Protein AF-A0A968HP91-F1 (afdb_monomer_lite)

pLDDT: mean 82.96, std 10.17, range [41.47, 98.0]

Structure (mmCIF, N/CA/C/O backbone):
data_AF-A0A968HP91-F1
#
_entry.id   AF-A0A968HP91-F1
#
loop_
_atom_site.group_PDB
_atom_site.id
_atom_site.type_symbol
_atom_site.label_atom_id
_atom_site.label_alt_id
_atom_site.label_comp_id
_atom_site.label_asym_id
_atom_site.label_entity_id
_atom_site.label_seq_id
_atom_site.pdbx_PDB_ins_code
_atom_site.Cartn_x
_atom_site.Cartn_y
_atom_site.Cartn_z
_atom_site.occupancy
_atom_site.B_iso_or_equiv
_atom_site.auth_seq_id
_atom_site.auth_comp_id
_atom_site.auth_asym_id
_atom_site.auth_atom_id
_atom_site.pdbx_PDB_model_num
ATOM 1 N N . MET A 1 1 ? 18.450 -11.661 -7.433 1.00 59.97 1 MET A N 1
ATOM 2 C CA . MET A 1 1 ? 18.401 -10.220 -7.750 1.00 59.97 1 MET A CA 1
ATOM 3 C C . MET A 1 1 ? 19.167 -10.047 -9.050 1.00 59.97 1 MET A C 1
ATOM 5 O O . MET A 1 1 ? 20.185 -10.712 -9.185 1.00 59.97 1 MET A O 1
ATOM 9 N N . ASP A 1 2 ? 18.664 -9.287 -10.021 1.00 81.25 2 ASP A N 1
ATOM 10 C CA . ASP A 1 2 ? 19.381 -9.098 -11.290 1.00 81.25 2 ASP A CA 1
ATOM 11 C C . ASP A 1 2 ? 20.502 -8.066 -11.090 1.00 81.25 2 ASP A C 1
ATOM 13 O O . ASP A 1 2 ? 20.265 -6.859 -11.038 1.00 81.25 2 ASP A O 1
ATOM 17 N N . GLU A 1 3 ? 21.721 -8.564 -10.888 1.00 85.38 3 GLU A N 1
ATOM 18 C CA . GLU A 1 3 ? 22.902 -7.738 -10.622 1.00 85.38 3 GLU A CA 1
ATOM 19 C C . GLU A 1 3 ? 23.317 -6.902 -11.839 1.00 85.38 3 GLU A C 1
ATOM 21 O O . GLU A 1 3 ? 23.823 -5.791 -11.676 1.00 85.38 3 GLU A O 1
ATOM 26 N N . ALA A 1 4 ? 23.046 -7.387 -13.054 1.00 85.12 4 ALA A N 1
ATOM 27 C CA . ALA A 1 4 ? 23.326 -6.645 -14.277 1.00 85.12 4 ALA A CA 1
ATOM 28 C C . ALA A 1 4 ? 22.364 -5.459 -14.433 1.00 85.12 4 ALA A C 1
ATOM 30 O O . ALA A 1 4 ? 22.800 -4.355 -14.765 1.00 85.12 4 ALA A O 1
ATOM 31 N N . ALA A 1 5 ? 21.077 -5.654 -14.130 1.00 79.88 5 ALA A N 1
ATOM 32 C CA . ALA A 1 5 ? 20.093 -4.572 -14.134 1.00 79.88 5 ALA A CA 1
ATOM 33 C C . ALA A 1 5 ? 20.398 -3.501 -13.072 1.00 79.88 5 ALA A C 1
ATOM 35 O O . ALA A 1 5 ? 20.246 -2.311 -13.346 1.00 79.88 5 ALA A O 1
ATOM 36 N N . LEU A 1 6 ? 20.878 -3.904 -11.888 1.00 86.38 6 LEU A N 1
ATOM 37 C CA . LEU A 1 6 ? 21.292 -2.968 -10.838 1.00 86.38 6 LEU A CA 1
ATOM 38 C C . LEU A 1 6 ? 22.490 -2.111 -11.270 1.00 86.38 6 LEU A C 1
ATOM 40 O O . LEU A 1 6 ? 22.466 -0.898 -11.085 1.00 86.38 6 LEU A O 1
ATOM 44 N N . ALA A 1 7 ? 23.520 -2.726 -11.855 1.00 86.81 7 ALA A N 1
ATOM 45 C CA . ALA A 1 7 ? 24.721 -2.015 -12.296 1.00 86.81 7 ALA A CA 1
ATOM 46 C C . ALA A 1 7 ? 24.463 -1.061 -13.478 1.00 86.81 7 ALA A C 1
ATOM 48 O O . ALA A 1 7 ? 25.190 -0.084 -13.650 1.00 86.81 7 ALA A O 1
ATOM 49 N N . ALA A 1 8 ? 23.444 -1.345 -14.293 1.00 87.56 8 ALA A N 1
ATOM 50 C CA . ALA A 1 8 ? 23.081 -0.545 -15.460 1.00 87.56 8 ALA A CA 1
ATOM 51 C C . ALA A 1 8 ? 22.073 0.581 -15.163 1.00 87.56 8 ALA A C 1
ATOM 53 O O . ALA A 1 8 ? 21.848 1.437 -16.021 1.00 87.56 8 ALA A O 1
ATOM 54 N N . ALA A 1 9 ? 21.439 0.586 -13.988 1.00 87.75 9 ALA A N 1
ATOM 55 C CA . ALA A 1 9 ? 20.436 1.584 -13.644 1.00 87.75 9 ALA A CA 1
ATOM 56 C C . ALA A 1 9 ? 21.074 2.943 -13.326 1.00 87.75 9 ALA A C 1
ATOM 58 O O . ALA A 1 9 ? 22.040 3.035 -12.573 1.00 87.75 9 ALA A O 1
ATOM 59 N N . ALA A 1 10 ? 20.501 4.012 -13.882 1.00 90.31 10 ALA A N 1
ATOM 60 C CA . ALA A 1 10 ? 20.994 5.371 -13.663 1.00 90.31 10 ALA A CA 1
ATOM 61 C C . ALA A 1 10 ? 20.767 5.854 -12.219 1.00 90.31 10 ALA A C 1
ATOM 63 O O . ALA A 1 10 ? 21.571 6.613 -11.682 1.00 90.31 10 ALA A O 1
ATOM 64 N N . ASP A 1 11 ? 19.672 5.414 -11.599 1.00 89.94 11 ASP A N 1
ATOM 65 C CA . ASP A 1 11 ? 19.290 5.735 -10.231 1.00 89.94 11 ASP A CA 1
ATOM 66 C C . ASP A 1 11 ? 18.287 4.704 -9.680 1.00 89.94 11 ASP A C 1
ATOM 68 O O . ASP A 1 11 ? 17.878 3.751 -10.351 1.00 89.94 11 ASP A O 1
ATOM 72 N N . LEU A 1 12 ? 17.874 4.907 -8.427 1.00 87.25 12 LEU A N 1
ATOM 73 C CA . LEU A 1 12 ? 16.877 4.067 -7.770 1.00 87.25 12 LEU A CA 1
ATOM 74 C C . LEU A 1 12 ? 15.488 4.180 -8.420 1.00 87.25 12 LEU A C 1
ATOM 76 O O . LEU A 1 12 ? 14.724 3.216 -8.406 1.00 87.25 12 LEU A O 1
ATOM 80 N N . TYR A 1 13 ? 15.152 5.332 -9.004 1.00 86.19 13 TYR A N 1
ATOM 81 C CA . TYR A 1 13 ? 13.863 5.537 -9.661 1.00 86.19 13 TYR A CA 1
ATOM 82 C C . TYR A 1 13 ? 13.709 4.577 -10.847 1.00 86.19 13 TYR A C 1
ATOM 84 O O . TYR A 1 13 ? 12.669 3.929 -10.969 1.00 86.19 13 TYR A O 1
ATOM 92 N N . ALA A 1 14 ? 14.763 4.400 -11.647 1.00 86.00 14 ALA A N 1
ATOM 93 C CA . ALA A 1 14 ? 14.788 3.466 -12.772 1.00 86.00 14 ALA A CA 1
ATOM 94 C C . ALA A 1 14 ? 14.586 1.992 -12.363 1.00 86.00 14 ALA A C 1
ATOM 96 O O . ALA A 1 14 ? 14.113 1.194 -13.170 1.00 86.00 14 ALA A O 1
ATOM 97 N N . LEU A 1 15 ? 14.922 1.628 -11.121 1.00 87.12 15 LEU A N 1
ATOM 98 C CA . LEU A 1 15 ? 14.746 0.269 -10.594 1.00 87.12 15 LEU A CA 1
ATOM 99 C C . LEU A 1 15 ? 13.364 0.037 -9.985 1.00 87.12 15 LEU A C 1
ATOM 101 O O . LEU A 1 15 ? 12.848 -1.079 -10.023 1.00 87.12 15 LEU A O 1
ATOM 105 N N . LEU A 1 16 ? 12.789 1.073 -9.375 1.00 88.69 16 LEU A N 1
ATOM 106 C CA . LEU A 1 16 ? 11.546 0.954 -8.616 1.00 88.69 16 LEU A CA 1
ATOM 107 C C . LEU A 1 16 ? 10.309 1.250 -9.458 1.00 88.69 16 LEU A C 1
ATOM 109 O O . LEU A 1 16 ? 9.251 0.659 -9.227 1.00 88.69 16 LEU A O 1
ATOM 113 N N . MET A 1 17 ? 10.416 2.171 -10.414 1.00 90.56 17 MET A N 1
ATOM 114 C CA . MET A 1 17 ? 9.248 2.674 -11.118 1.00 90.56 17 MET A CA 1
ATOM 115 C C . MET A 1 17 ? 8.925 1.846 -12.364 1.00 90.56 17 MET A C 1
ATOM 117 O O . MET A 1 17 ? 9.816 1.499 -13.140 1.00 90.56 17 MET A O 1
ATOM 121 N N . PRO A 1 18 ? 7.640 1.520 -12.599 1.00 90.69 18 PRO A N 1
ATOM 122 C CA . PRO A 1 18 ? 7.219 0.914 -13.854 1.00 90.69 18 PRO A CA 1
ATOM 123 C C . PRO A 1 18 ? 7.457 1.860 -15.038 1.00 90.69 18 PRO A C 1
ATOM 125 O O . PRO A 1 18 ? 7.426 3.081 -14.895 1.00 90.69 18 PRO A O 1
ATOM 128 N N . SER A 1 19 ? 7.574 1.292 -16.243 1.00 90.56 19 SER A N 1
ATOM 129 C CA . SER A 1 19 ? 7.399 2.079 -17.466 1.00 90.56 19 SER A CA 1
ATOM 130 C C . SER A 1 19 ? 5.997 2.713 -17.504 1.00 90.56 19 SER A C 1
ATOM 132 O O . SER A 1 19 ? 5.066 2.156 -16.910 1.00 90.56 19 SER A O 1
ATOM 134 N N . PRO A 1 20 ? 5.793 3.827 -18.232 1.00 93.69 20 PRO A N 1
ATOM 135 C CA . PRO A 1 20 ? 4.479 4.471 -18.332 1.00 93.69 20 PRO A CA 1
ATOM 136 C C . PRO A 1 20 ? 3.360 3.520 -18.787 1.00 93.69 20 PRO A C 1
ATOM 138 O O . PRO A 1 20 ? 2.259 3.526 -18.241 1.00 93.69 20 PRO A O 1
ATOM 141 N N . GLU A 1 21 ? 3.652 2.646 -19.749 1.00 96.94 21 GLU A N 1
ATOM 142 C CA . GLU A 1 21 ? 2.702 1.646 -20.252 1.00 96.94 21 GLU A CA 1
ATOM 143 C C . GLU A 1 21 ? 2.344 0.610 -19.182 1.00 96.94 21 GLU A C 1
ATOM 145 O O . GLU A 1 21 ? 1.168 0.290 -18.987 1.00 96.94 21 GLU A O 1
ATOM 150 N N . ARG A 1 22 ? 3.349 0.116 -18.445 1.00 94.94 22 ARG A N 1
ATOM 151 C CA . ARG A 1 22 ? 3.135 -0.824 -17.341 1.00 94.94 22 ARG A CA 1
ATOM 152 C C . ARG A 1 22 ? 2.366 -0.166 -16.197 1.00 94.94 22 ARG A C 1
ATOM 154 O O . ARG A 1 22 ? 1.511 -0.826 -15.617 1.00 94.94 22 ARG A O 1
ATOM 161 N N . ALA A 1 23 ? 2.624 1.106 -15.900 1.00 96.06 23 ALA A N 1
ATOM 162 C CA . ALA A 1 23 ? 1.883 1.864 -14.894 1.00 96.06 23 ALA A CA 1
ATOM 163 C C . ALA A 1 23 ? 0.386 1.913 -15.235 1.00 96.06 23 ALA A C 1
ATOM 165 O O . ALA A 1 23 ? -0.440 1.482 -14.438 1.00 96.06 23 ALA A O 1
ATOM 166 N N . LEU A 1 24 ? 0.041 2.304 -16.467 1.00 98.00 24 LEU A N 1
ATOM 167 C CA . LEU A 1 24 ? -1.355 2.365 -16.918 1.00 98.00 24 LEU A CA 1
ATOM 168 C C . LEU A 1 24 ? -2.045 0.996 -16.914 1.00 98.00 24 LEU A C 1
ATOM 170 O O . LEU A 1 24 ? -3.251 0.905 -16.672 1.00 98.00 24 LEU A O 1
ATOM 174 N N . LEU A 1 25 ? -1.308 -0.077 -17.209 1.00 97.94 25 LEU A N 1
ATOM 175 C CA . LEU A 1 25 ? -1.838 -1.435 -17.126 1.00 97.94 25 LEU A CA 1
ATOM 176 C C . LEU A 1 25 ? -2.134 -1.835 -15.675 1.00 97.94 25 LEU A C 1
ATOM 178 O O . LEU A 1 25 ? -3.206 -2.378 -15.404 1.00 97.94 25 LEU A O 1
ATOM 182 N N . LEU A 1 26 ? -1.209 -1.545 -14.755 1.00 95.88 26 LEU A N 1
ATOM 183 C CA . LEU A 1 26 ? -1.382 -1.805 -13.326 1.00 95.88 26 LEU A CA 1
ATOM 184 C C . LEU A 1 26 ? -2.550 -0.998 -12.750 1.00 95.88 26 LEU A C 1
ATOM 186 O O . LEU A 1 26 ? -3.368 -1.571 -12.035 1.00 95.88 26 LE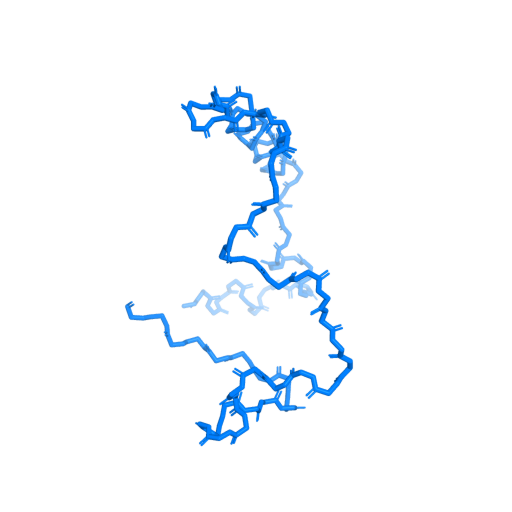U A O 1
ATOM 190 N N . ASP A 1 27 ? -2.698 0.271 -13.131 1.00 96.25 27 ASP A N 1
ATOM 191 C CA . ASP A 1 27 ? -3.821 1.116 -12.707 1.00 96.25 27 ASP A CA 1
ATOM 192 C C . ASP A 1 27 ? -5.170 0.539 -13.154 1.00 96.25 27 ASP A C 1
ATOM 194 O O . ASP A 1 27 ? -6.123 0.468 -12.374 1.00 96.25 27 ASP A O 1
ATOM 198 N N . LYS A 1 28 ? -5.261 0.065 -14.404 1.00 97.31 28 LYS A N 1
ATOM 199 C CA . LYS A 1 28 ? -6.473 -0.594 -14.918 1.00 97.31 28 LYS A CA 1
ATOM 200 C C . LYS A 1 28 ? -6.766 -1.898 -14.181 1.00 97.31 28 LYS A C 1
ATOM 202 O O . LYS A 1 28 ? -7.922 -2.150 -13.849 1.00 97.31 28 LYS A O 1
ATOM 207 N N . ALA A 1 29 ? -5.744 -2.713 -13.923 1.00 94.81 29 ALA A N 1
ATOM 208 C CA . ALA A 1 29 ? -5.896 -3.955 -13.171 1.00 94.81 29 ALA A CA 1
ATOM 209 C C . ALA A 1 29 ? -6.367 -3.681 -11.734 1.00 94.81 29 ALA A C 1
ATOM 211 O O . ALA A 1 29 ? -7.309 -4.315 -11.259 1.00 94.81 29 ALA A O 1
ATOM 212 N N . TYR A 1 30 ? -5.780 -2.683 -11.074 1.00 93.31 30 TYR A N 1
ATOM 213 C CA . TYR A 1 30 ? -6.188 -2.251 -9.743 1.00 93.31 30 TYR A CA 1
ATOM 214 C C . TYR A 1 30 ? -7.635 -1.742 -9.724 1.00 93.31 30 TYR A C 1
ATOM 216 O O . TYR A 1 30 ? -8.411 -2.118 -8.848 1.00 93.31 30 TYR A O 1
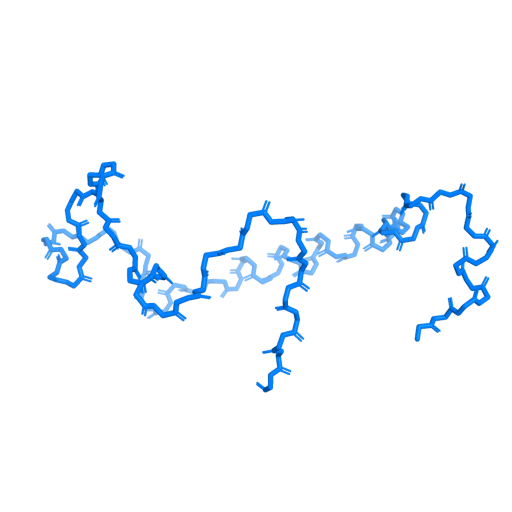ATOM 224 N N . LEU A 1 31 ? -8.049 -0.967 -10.732 1.00 93.94 31 LEU A N 1
ATOM 225 C CA . LEU A 1 31 ? -9.434 -0.511 -10.866 1.00 93.94 31 LEU A CA 1
ATOM 226 C C . LEU A 1 31 ? -10.430 -1.676 -10.976 1.00 93.94 31 LEU A C 1
ATOM 228 O O . LEU A 1 31 ? -11.530 -1.578 -10.433 1.00 93.94 31 LEU A O 1
ATOM 232 N N . VAL A 1 32 ? -10.070 -2.767 -11.658 1.00 93.44 32 VAL A N 1
ATOM 233 C CA . VAL A 1 32 ? -10.910 -3.977 -11.717 1.00 93.44 32 VAL A CA 1
ATOM 234 C C . VAL A 1 32 ? -11.067 -4.590 -10.327 1.00 93.44 32 VAL A C 1
ATOM 236 O O . VAL A 1 32 ? -12.193 -4.869 -9.934 1.00 93.44 32 VAL A O 1
ATOM 239 N N . ILE A 1 33 ? -9.982 -4.715 -9.555 1.00 87.19 33 ILE A N 1
ATOM 240 C CA . ILE A 1 33 ? -10.026 -5.221 -8.171 1.00 87.19 33 ILE A CA 1
ATOM 241 C C . ILE A 1 33 ? -10.928 -4.343 -7.294 1.00 87.19 33 ILE A C 1
ATOM 243 O O . ILE A 1 33 ? -11.765 -4.856 -6.556 1.00 87.19 33 ILE A O 1
ATOM 247 N N . VAL A 1 34 ? -10.790 -3.018 -7.391 1.00 87.38 34 VAL A N 1
ATOM 248 C CA . VAL A 1 34 ? -11.612 -2.066 -6.626 1.00 87.38 34 VAL A CA 1
ATOM 249 C C . VAL A 1 34 ? -13.088 -2.165 -7.011 1.00 87.38 34 VAL A C 1
ATOM 251 O O . VAL A 1 34 ? -13.950 -2.125 -6.139 1.00 87.38 34 VAL A O 1
ATOM 254 N N . ARG A 1 35 ? -13.401 -2.302 -8.305 1.00 85.81 35 ARG A N 1
ATOM 255 C CA . ARG A 1 35 ? -14.785 -2.464 -8.786 1.00 85.81 35 ARG A CA 1
ATOM 256 C C . ARG A 1 35 ? -15.396 -3.800 -8.383 1.00 85.81 35 ARG A C 1
ATOM 258 O O . ARG A 1 35 ? -16.592 -3.848 -8.128 1.00 85.81 35 ARG A O 1
ATOM 265 N N . GLU A 1 36 ? -14.578 -4.844 -8.328 1.00 85.56 36 GLU A N 1
ATOM 266 C CA . GLU A 1 36 ? -14.974 -6.177 -7.880 1.00 85.56 36 GLU A CA 1
ATOM 267 C C . GLU A 1 36 ? -15.162 -6.253 -6.367 1.00 85.56 36 GLU A C 1
ATOM 269 O O . GLU A 1 36 ? -15.689 -7.255 -5.899 1.00 85.56 36 GLU A O 1
ATOM 274 N N . GLN A 1 37 ? -14.772 -5.233 -5.582 1.00 7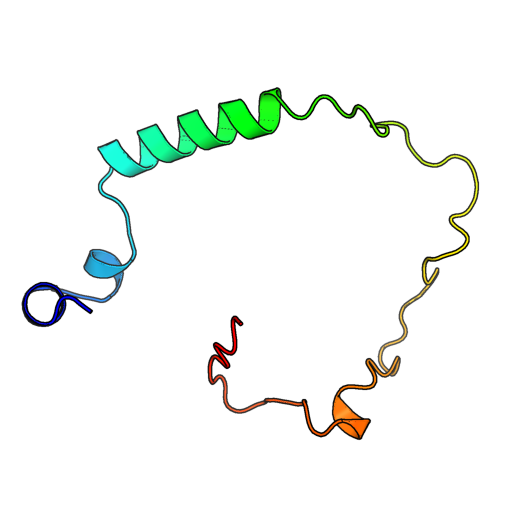8.69 37 GLN A N 1
ATOM 275 C CA . GLN A 1 37 ? -15.145 -5.179 -4.170 1.00 78.69 37 GLN A CA 1
ATOM 276 C C . GLN A 1 37 ? -16.668 -5.226 -4.059 1.00 78.69 37 GLN A C 1
ATOM 278 O O . GLN A 1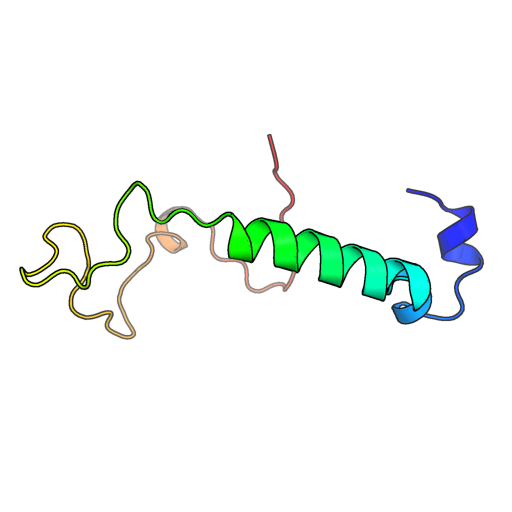 37 ? -17.371 -4.222 -4.106 1.00 78.69 37 GLN A O 1
ATOM 283 N N . SER A 1 38 ? -17.163 -6.448 -3.918 1.00 70.31 38 SER A N 1
ATOM 284 C CA . SER A 1 38 ? -18.570 -6.807 -3.909 1.00 70.31 38 SER A CA 1
ATOM 285 C C . SER A 1 38 ? -19.217 -6.420 -2.592 1.00 70.31 38 SER A C 1
ATOM 287 O O . SER A 1 38 ? -20.433 -6.503 -2.461 1.00 70.31 38 SER A O 1
ATOM 289 N N . PHE A 1 39 ? -18.398 -6.013 -1.611 1.00 70.31 39 PHE A N 1
ATOM 290 C CA . PHE A 1 39 ? -18.802 -5.758 -0.238 1.00 70.31 39 PHE A CA 1
ATOM 291 C C . PHE A 1 39 ? -19.688 -6.891 0.290 1.00 70.31 39 PHE A C 1
ATOM 293 O O . PHE A 1 39 ? -20.625 -6.652 1.043 1.00 70.31 39 PHE A O 1
ATOM 300 N N . ALA A 1 40 ? -19.399 -8.135 -0.116 1.00 68.00 40 ALA A N 1
ATOM 301 C CA . ALA A 1 40 ? -20.206 -9.303 0.229 1.00 68.00 40 ALA A CA 1
ATOM 302 C C . ALA A 1 40 ? -20.293 -9.538 1.749 1.00 68.00 40 ALA A C 1
ATOM 304 O O . ALA A 1 40 ? -21.214 -10.198 2.217 1.00 68.00 40 ALA A O 1
ATOM 305 N N . LEU A 1 41 ? -19.355 -8.971 2.517 1.00 63.44 41 LEU A N 1
ATOM 306 C CA . LEU A 1 41 ? -19.341 -8.959 3.984 1.00 63.44 41 LEU A CA 1
ATOM 307 C C . LEU A 1 41 ? -19.752 -7.600 4.588 1.00 63.44 41 LEU A C 1
ATOM 309 O O . LEU A 1 41 ? -19.516 -7.355 5.766 1.00 63.44 41 LEU A O 1
ATOM 313 N N . GLY A 1 42 ? -20.377 -6.734 3.790 1.00 63.06 42 GLY A N 1
ATOM 314 C CA . GLY A 1 42 ? -20.936 -5.448 4.198 1.00 63.06 42 GLY A CA 1
ATOM 315 C C . GLY A 1 42 ? -20.136 -4.241 3.706 1.00 63.06 42 GLY A C 1
ATOM 316 O O . GLY A 1 42 ? -18.921 -4.152 3.878 1.00 63.06 42 GLY A O 1
ATOM 317 N N . ARG A 1 43 ? -20.853 -3.284 3.103 1.00 67.75 43 ARG A N 1
ATOM 318 C CA . ARG A 1 43 ? -20.430 -1.880 2.925 1.00 67.75 43 ARG A CA 1
ATOM 319 C C . ARG A 1 43 ? -21.054 -0.975 3.989 1.00 67.75 43 ARG A C 1
ATOM 321 O O . ARG A 1 43 ? -20.738 0.212 4.056 1.00 67.75 43 ARG A O 1
ATOM 328 N N . ASP A 1 44 ? -21.993 -1.527 4.750 1.00 70.25 44 ASP A N 1
ATOM 329 C CA . ASP A 1 44 ? -22.862 -0.755 5.611 1.00 70.25 44 ASP A CA 1
ATOM 330 C C . ASP A 1 44 ? -22.098 -0.254 6.835 1.00 70.25 44 ASP A C 1
ATOM 332 O O . ASP A 1 44 ? -21.294 -0.990 7.418 1.00 70.25 44 ASP A O 1
ATOM 336 N N . PRO A 1 45 ? -22.330 1.005 7.236 1.00 66.44 45 PRO A N 1
ATOM 337 C CA . PRO A 1 45 ? -21.793 1.511 8.482 1.00 66.44 45 PRO A CA 1
ATOM 338 C C . PRO A 1 45 ? -22.312 0.655 9.637 1.00 66.44 45 PRO A C 1
ATOM 340 O O . PRO A 1 45 ? -23.492 0.304 9.699 1.00 66.44 45 PRO A O 1
ATOM 343 N N . VAL A 1 46 ? -21.423 0.329 10.569 1.00 72.56 46 VAL A N 1
ATOM 344 C CA . VAL A 1 46 ? -21.799 -0.400 11.777 1.00 72.56 46 VAL A CA 1
ATOM 345 C C . VAL A 1 46 ? -22.618 0.554 12.645 1.00 72.56 46 VAL A C 1
ATOM 347 O O . VAL A 1 46 ? -22.090 1.528 13.175 1.00 72.56 46 VAL A O 1
ATOM 350 N N . VAL A 1 47 ? -23.931 0.322 12.712 1.00 79.94 47 VAL A N 1
ATOM 351 C CA . VAL A 1 47 ? -24.863 1.162 13.487 1.00 79.94 47 VAL A CA 1
ATOM 352 C C . VAL A 1 47 ? -24.688 0.925 14.990 1.00 79.94 47 VAL A C 1
ATOM 354 O O . VAL A 1 47 ? -24.877 1.835 15.793 1.00 79.94 47 VAL A O 1
ATOM 357 N N . GLU A 1 48 ? -24.294 -0.291 15.369 1.00 84.88 48 GLU A N 1
ATOM 358 C CA . GLU A 1 48 ? -24.001 -0.661 16.751 1.00 84.88 48 GLU A CA 1
ATOM 359 C C . GLU A 1 48 ? -22.503 -0.512 17.072 1.00 84.88 48 GLU A C 1
ATOM 361 O O . GLU A 1 48 ? -21.657 -0.695 16.194 1.00 84.88 48 GLU A O 1
ATOM 366 N N . PRO A 1 49 ? -22.133 -0.210 18.329 1.00 81.19 49 PRO A N 1
ATOM 367 C CA . PRO A 1 49 ? -20.732 -0.157 18.726 1.00 81.19 49 PRO A CA 1
ATOM 368 C C . PRO A 1 49 ? -20.010 -1.488 18.477 1.00 81.19 49 PRO A C 1
ATOM 370 O O . PRO A 1 49 ? -20.450 -2.554 18.910 1.00 81.19 49 PRO A O 1
ATOM 373 N N . LEU A 1 50 ? -18.859 -1.418 17.809 1.00 84.25 50 LEU A N 1
ATOM 374 C CA . LEU A 1 50 ? -17.986 -2.566 17.584 1.00 84.25 50 LEU A CA 1
ATOM 375 C C . LEU A 1 50 ? -17.402 -3.063 18.918 1.00 84.25 50 LEU A C 1
ATOM 377 O O . LEU A 1 50 ? -16.770 -2.305 19.646 1.00 84.25 50 LEU A O 1
ATOM 381 N N . GLN A 1 51 ? -17.586 -4.349 19.227 1.00 87.06 51 GLN A N 1
ATOM 382 C CA . GLN A 1 51 ? -17.159 -4.934 20.510 1.00 87.06 51 GLN A CA 1
ATOM 383 C C . GLN A 1 51 ? -15.654 -5.242 20.578 1.00 87.06 51 GLN A C 1
ATOM 385 O O . GLN A 1 51 ? -15.069 -5.223 21.654 1.00 87.06 51 GLN A O 1
ATOM 390 N N . ASN A 1 52 ? -15.026 -5.521 19.432 1.00 85.88 52 ASN A N 1
ATOM 391 C CA . ASN A 1 52 ? -13.634 -5.979 19.343 1.00 85.88 52 ASN A CA 1
ATOM 392 C C . ASN A 1 52 ? -12.691 -4.900 18.789 1.00 85.88 52 ASN A C 1
ATOM 394 O O . ASN A 1 52 ? -11.707 -5.217 18.122 1.00 85.88 52 ASN A O 1
ATOM 398 N N . VAL A 1 53 ? -13.010 -3.624 19.011 1.00 82.62 53 VAL A N 1
ATOM 399 C CA . VAL A 1 53 ? -12.152 -2.499 18.622 1.00 82.62 53 VAL A CA 1
ATOM 400 C C . VAL A 1 53 ? -11.887 -1.606 19.823 1.00 82.62 53 VAL A C 1
ATOM 402 O O . VAL A 1 53 ? -12.725 -1.467 20.712 1.00 82.62 53 VAL A O 1
ATOM 405 N N . HIS A 1 54 ? -10.720 -0.972 19.841 1.00 82.00 54 HIS A N 1
ATOM 406 C CA . HIS A 1 54 ? -10.436 0.077 20.810 1.00 82.00 54 HIS A CA 1
ATOM 407 C C . HIS A 1 54 ? -11.170 1.357 20.397 1.00 82.00 54 HIS A C 1
ATOM 409 O O . HIS A 1 54 ? -11.015 1.818 19.268 1.00 82.00 54 HIS A O 1
ATOM 415 N N . ALA A 1 55 ? -11.968 1.925 21.305 1.00 83.31 55 ALA A N 1
ATOM 416 C CA . ALA A 1 55 ? -12.680 3.183 21.062 1.00 83.31 55 ALA A CA 1
ATOM 417 C C . ALA A 1 55 ? -11.734 4.397 21.022 1.00 83.31 55 ALA A C 1
ATOM 419 O O . ALA A 1 55 ? -11.997 5.370 20.322 1.00 83.31 55 ALA A O 1
ATOM 420 N N . GLU A 1 56 ? -10.623 4.321 21.754 1.00 83.62 56 GLU A N 1
ATOM 421 C CA . GLU A 1 56 ? -9.570 5.329 21.805 1.00 83.62 56 GLU A CA 1
ATOM 422 C C . GLU A 1 56 ? -8.211 4.625 21.881 1.00 83.62 56 GLU A C 1
ATOM 424 O O . GLU A 1 56 ? -8.081 3.578 22.520 1.00 83.62 56 GLU A O 1
ATOM 429 N N . ILE A 1 57 ? -7.201 5.199 21.228 1.00 81.00 57 ILE A N 1
ATOM 430 C CA . ILE A 1 57 ? -5.803 4.784 21.354 1.00 81.00 57 ILE A CA 1
ATOM 431 C C . ILE A 1 57 ? -5.057 5.972 21.956 1.00 81.00 57 ILE A C 1
ATOM 433 O O . ILE A 1 57 ? -4.811 6.968 21.276 1.00 81.00 57 ILE A O 1
ATOM 437 N N . GLY A 1 58 ? -4.719 5.883 23.241 1.00 81.75 58 GLY A N 1
ATOM 438 C CA . GLY A 1 58 ? -3.881 6.879 23.904 1.00 81.75 58 GLY A CA 1
ATOM 439 C C . GLY A 1 58 ? -2.431 6.799 23.419 1.00 81.75 58 GLY A C 1
ATOM 440 O O . GLY A 1 58 ? -1.979 5.734 22.996 1.00 81.75 58 GLY A O 1
ATOM 441 N N . ALA A 1 59 ? -1.690 7.905 23.531 1.00 73.38 59 ALA A N 1
ATOM 442 C CA . ALA A 1 59 ? -0.281 7.990 23.125 1.00 73.38 59 ALA A CA 1
ATOM 443 C C . ALA A 1 59 ? 0.617 6.922 23.784 1.00 73.38 59 ALA A C 1
ATOM 445 O O . ALA A 1 59 ? 1.584 6.472 23.181 1.00 73.38 59 ALA A O 1
ATOM 446 N N . GLU A 1 60 ? 0.248 6.475 24.986 1.00 74.56 60 GLU A N 1
ATOM 447 C CA . GLU A 1 60 ? 0.984 5.486 25.783 1.00 74.56 60 GLU A CA 1
ATOM 448 C C . GLU A 1 60 ? 0.445 4.050 25.620 1.00 74.5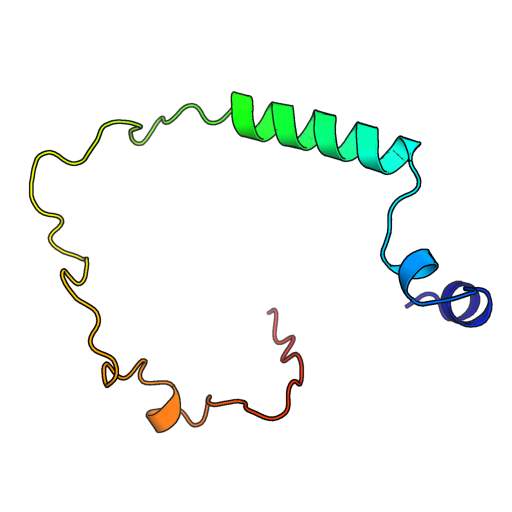6 60 GLU A C 1
ATOM 450 O O . GLU A 1 60 ? 0.808 3.151 26.382 1.00 74.56 60 GLU A O 1
ATOM 455 N N . THR A 1 61 ? -0.466 3.808 24.669 1.00 77.75 61 THR A N 1
ATOM 456 C CA . THR A 1 61 ? -1.048 2.471 24.472 1.00 77.75 61 THR A CA 1
ATOM 457 C C . THR A 1 61 ? 0.013 1.539 23.896 1.00 77.75 61 THR A C 1
ATOM 459 O O . THR A 1 61 ? 0.329 1.587 22.707 1.00 77.75 61 THR A O 1
ATOM 462 N N . SER A 1 62 ? 0.579 0.691 24.757 1.00 80.94 62 SER A N 1
ATOM 463 C CA . SER A 1 62 ? 1.590 -0.290 24.367 1.00 80.94 62 SER A CA 1
ATOM 464 C C . SER A 1 62 ? 1.037 -1.259 23.325 1.00 80.94 62 SER A C 1
ATOM 466 O O . SER A 1 62 ? -0.043 -1.826 23.476 1.00 80.94 62 SER A O 1
ATOM 468 N N . THR A 1 63 ? 1.827 -1.501 22.284 1.00 81.38 63 THR A N 1
ATOM 469 C CA . THR A 1 63 ? 1.577 -2.543 21.281 1.00 81.38 63 THR A CA 1
ATOM 470 C C . THR A 1 63 ? 2.119 -3.913 21.708 1.00 81.38 63 THR A C 1
ATOM 472 O O . THR A 1 63 ? 2.033 -4.867 20.937 1.00 81.38 63 THR A O 1
ATOM 475 N N . GLY A 1 64 ? 2.748 -4.020 22.889 1.00 84.75 64 GLY A N 1
ATOM 476 C CA . GLY A 1 64 ? 3.456 -5.226 23.351 1.00 84.75 64 GLY A CA 1
ATOM 477 C C . GLY A 1 64 ? 4.768 -5.512 22.598 1.00 84.75 64 GLY A C 1
ATOM 478 O O . GLY A 1 64 ? 5.470 -6.486 22.879 1.00 84.75 64 GLY A O 1
ATOM 479 N N . LEU A 1 65 ? 5.149 -4.660 21.638 1.00 85.56 65 LEU A N 1
ATOM 480 C CA . LEU A 1 65 ? 6.385 -4.828 20.867 1.00 85.56 65 LEU A CA 1
ATOM 481 C C . LEU A 1 65 ? 7.635 -4.663 21.738 1.00 85.56 65 LEU A C 1
ATOM 483 O O . LEU A 1 65 ? 8.622 -5.358 21.517 1.00 85.56 65 LEU A O 1
ATOM 487 N N . SER A 1 66 ? 7.586 -3.791 22.747 1.00 85.88 66 SER A N 1
ATOM 488 C CA . SER A 1 66 ? 8.694 -3.589 23.691 1.00 85.88 66 SER A CA 1
ATOM 489 C C . SER A 1 66 ? 8.966 -4.836 24.533 1.00 85.88 66 SER A C 1
ATOM 491 O O . SER A 1 66 ? 10.117 -5.217 24.711 1.00 85.88 66 SER A O 1
ATOM 493 N N . GLU A 1 67 ? 7.912 -5.511 24.993 1.00 88.88 67 GLU A N 1
ATOM 494 C CA . GLU A 1 67 ? 7.993 -6.730 25.815 1.00 88.88 67 GLU A CA 1
ATOM 495 C C . GLU A 1 67 ? 8.557 -7.924 25.036 1.00 88.88 67 GLU A C 1
ATOM 497 O O . GLU A 1 67 ? 9.147 -8.831 25.615 1.00 88.88 67 GLU A O 1
ATOM 502 N N . SER A 1 68 ? 8.377 -7.916 23.714 1.00 86.19 68 SER A N 1
ATOM 503 C CA . SER A 1 68 ? 8.858 -8.960 22.808 1.00 86.19 68 SER A CA 1
ATOM 504 C C . SER A 1 68 ? 10.171 -8.605 22.101 1.00 86.19 68 SER A C 1
ATOM 506 O O . SER A 1 68 ? 10.575 -9.335 21.197 1.00 86.19 68 SER A O 1
ATOM 508 N N . GLU A 1 69 ? 10.830 -7.507 22.494 1.00 85.56 69 GLU A N 1
ATOM 509 C CA . GLU A 1 69 ? 12.067 -6.992 21.877 1.00 85.56 69 GLU A CA 1
ATOM 510 C C . GLU A 1 69 ? 11.944 -6.769 20.352 1.00 85.56 69 GLU A C 1
ATOM 512 O O . GLU A 1 69 ? 12.885 -6.949 19.578 1.00 85.56 69 GLU A O 1
ATOM 517 N N . ARG A 1 70 ? 10.752 -6.360 19.900 1.00 83.81 70 ARG A N 1
ATOM 518 C CA . ARG A 1 70 ? 10.403 -6.117 18.486 1.00 83.81 70 ARG A CA 1
ATOM 519 C C . ARG A 1 70 ? 10.251 -4.636 18.146 1.00 83.81 70 ARG A C 1
ATOM 521 O O . ARG A 1 70 ? 9.548 -4.277 17.203 1.00 83.81 70 ARG A O 1
ATOM 528 N N . VAL A 1 71 ? 10.906 -3.767 18.911 1.00 86.75 71 VAL A N 1
ATOM 529 C CA . VAL A 1 71 ? 10.995 -2.336 18.605 1.00 86.75 71 VAL A CA 1
ATOM 530 C C . VAL A 1 71 ? 12.248 -2.099 17.769 1.00 86.75 71 VAL A C 1
ATOM 532 O O . VAL A 1 71 ? 13.367 -2.246 18.254 1.00 86.75 71 VAL A O 1
ATOM 535 N N . TYR A 1 72 ? 12.059 -1.728 16.505 1.00 84.50 72 TYR A N 1
ATOM 536 C CA . TYR A 1 72 ? 13.144 -1.464 15.562 1.00 84.50 72 TYR A CA 1
ATOM 537 C C . TYR A 1 72 ? 13.165 0.024 15.213 1.00 84.50 72 TYR A C 1
ATOM 539 O O . TYR A 1 72 ? 12.201 0.546 14.660 1.00 84.50 72 TYR A O 1
ATOM 547 N N . LEU A 1 73 ? 14.263 0.706 15.544 1.00 87.12 73 LEU A N 1
ATOM 548 C CA . LEU A 1 73 ? 14.453 2.146 15.297 1.00 87.12 73 LEU A CA 1
ATOM 549 C C . LEU A 1 73 ? 15.577 2.432 14.288 1.00 87.12 73 LEU A C 1
ATOM 551 O O . LEU A 1 73 ? 15.882 3.583 14.000 1.00 87.12 73 LEU A O 1
ATOM 555 N N . ASP A 1 74 ? 16.199 1.382 13.755 1.00 89.12 74 ASP A N 1
ATOM 556 C CA . ASP A 1 74 ? 17.368 1.448 12.872 1.00 89.12 74 ASP A CA 1
ATOM 557 C C . ASP A 1 74 ? 17.011 1.656 11.387 1.00 89.12 74 ASP A C 1
ATOM 559 O O . AS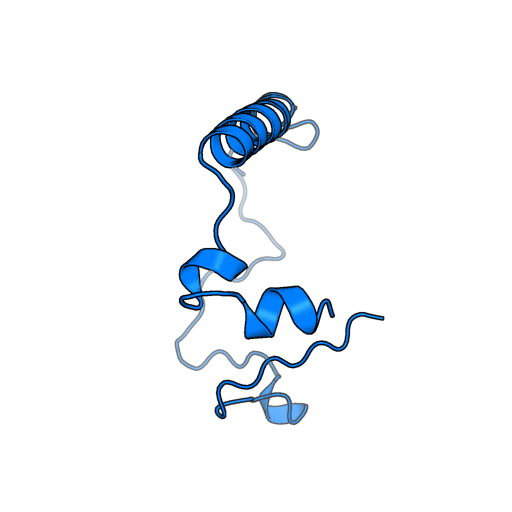P A 1 74 ? 17.901 1.728 10.543 1.00 89.12 74 ASP A O 1
ATOM 563 N N . GLY A 1 75 ? 15.717 1.731 11.054 1.00 82.25 75 GLY A N 1
ATOM 564 C CA . GLY A 1 75 ? 15.228 1.869 9.678 1.00 82.25 75 GLY A CA 1
ATOM 565 C C . GLY A 1 75 ? 15.445 0.629 8.802 1.00 82.25 75 GLY A C 1
ATOM 566 O O . GLY A 1 75 ? 15.232 0.693 7.591 1.00 82.25 75 GLY A O 1
ATOM 567 N N . SER A 1 76 ? 15.867 -0.501 9.381 1.00 84.50 76 SER A N 1
ATOM 568 C CA . SER A 1 76 ? 16.108 -1.735 8.635 1.00 84.50 76 SER A CA 1
ATOM 569 C C . SER A 1 76 ? 14.806 -2.482 8.326 1.00 84.50 76 SER A C 1
ATOM 571 O O . SER A 1 76 ? 13.920 -2.629 9.170 1.00 84.50 76 SER A O 1
ATOM 573 N N . LEU A 1 77 ? 14.687 -3.005 7.103 1.00 79.19 77 LEU A N 1
ATOM 574 C CA . LEU A 1 77 ? 13.561 -3.856 6.717 1.00 79.19 77 LEU A CA 1
ATOM 575 C C . LEU A 1 77 ? 13.791 -5.292 7.206 1.00 79.19 77 LEU A C 1
ATOM 577 O O . LEU A 1 77 ? 14.724 -5.971 6.775 1.00 79.19 77 LEU A O 1
ATOM 581 N N . ARG A 1 78 ? 12.910 -5.786 8.082 1.00 77.88 78 ARG A N 1
ATOM 582 C CA . ARG A 1 78 ? 12.928 -7.174 8.574 1.00 77.88 78 ARG A CA 1
ATOM 583 C C . ARG A 1 78 ? 12.025 -8.047 7.700 1.00 77.88 78 ARG A C 1
ATOM 585 O O . ARG A 1 78 ? 10.849 -8.244 7.984 1.00 77.88 78 ARG A O 1
ATOM 592 N N . LEU A 1 79 ? 12.579 -8.569 6.608 1.00 75.50 79 LEU A N 1
ATOM 593 C CA . LEU A 1 79 ? 11.864 -9.454 5.684 1.00 75.50 79 LEU A CA 1
ATOM 594 C C . LEU A 1 79 ? 11.910 -10.913 6.180 1.00 75.50 79 LEU A C 1
ATOM 596 O O . LEU A 1 79 ? 12.616 -11.742 5.617 1.00 75.50 79 LEU A O 1
ATOM 600 N N . GLN A 1 80 ? 11.170 -11.240 7.242 1.00 65.06 80 GLN A N 1
ATOM 601 C CA . GLN A 1 80 ? 10.928 -12.634 7.652 1.00 65.06 80 GLN A CA 1
ATOM 602 C C . GLN A 1 80 ? 9.547 -13.097 7.186 1.00 65.06 80 GLN A C 1
ATOM 604 O O . GLN A 1 80 ? 8.644 -13.331 7.983 1.00 65.06 80 GLN A O 1
ATOM 609 N N . TRP A 1 81 ? 9.386 -13.204 5.871 1.00 56.69 81 TRP A N 1
ATOM 610 C CA . TRP A 1 81 ? 8.186 -13.769 5.264 1.00 56.69 81 TRP A CA 1
ATOM 611 C C . TRP A 1 81 ? 8.424 -15.280 5.180 1.00 56.69 81 TRP A C 1
ATOM 613 O O . TRP A 1 81 ? 9.266 -15.728 4.401 1.00 56.69 81 TRP A O 1
ATOM 623 N N . ARG A 1 82 ? 7.773 -16.046 6.057 1.00 41.47 82 ARG A N 1
ATOM 624 C CA . ARG A 1 82 ? 7.680 -17.509 5.974 1.00 41.47 82 ARG A CA 1
ATOM 625 C C . ARG A 1 82 ? 6.285 -17.894 5.523 1.00 41.47 82 ARG A C 1
ATOM 627 O O . ARG A 1 82 ? 5.339 -17.208 5.967 1.00 41.47 82 ARG A O 1
#

Sequence (82 aa):
MDEAALAAAADLYALLMPSPERALLLDKAYLVIVREQSFALGRDPVVEPLQNVHAEIGAETSTGLSESERVYLDGSLRLQWR

Foldseek 3Di:
DPPVCVVPDPDVCSVPPDDPVVVVVVVVVVVVVVVPPPCPVDPDDDPDDDPPDDPDDDPPRDPCCVVVVNDDPPPDDDPPDD

Radius of gyration: 21.26 Å; chains: 1; bounding box: 50×26×46 Å

Secondary structure (DSSP, 8-state):
--HHHHHH-SSHHHHHSPPHHHHHHHHHHHHHHHHH---TT--S---SPPTTS-S---TT---STTTTT----S--------